Protein AF-A0A6B3F358-F1 (afdb_monomer_lite)

pLDDT: mean 82.57, std 10.29, range [44.34, 93.69]

Structure (mmCIF, N/CA/C/O backbone):
data_AF-A0A6B3F358-F1
#
_entry.id   AF-A0A6B3F358-F1
#
loop_
_atom_site.group_PDB
_atom_site.id
_atom_site.type_symbol
_atom_site.label_atom_id
_atom_site.label_alt_id
_atom_site.label_comp_id
_atom_site.label_asym_id
_atom_site.label_entity_id
_atom_site.label_seq_id
_atom_site.pdbx_PDB_ins_code
_atom_site.Cartn_x
_atom_site.Cartn_y
_atom_site.Cartn_z
_atom_site.occupancy
_atom_site.B_iso_or_equiv
_atom_site.auth_seq_id
_atom_site.auth_comp_id
_atom_site.auth_asym_id
_atom_site.auth_atom_id
_atom_site.pdbx_PDB_model_num
ATOM 1 N N . THR A 1 1 ? 21.705 -10.643 -20.236 1.00 61.59 1 THR A N 1
ATOM 2 C CA . THR A 1 1 ? 21.217 -11.372 -19.039 1.00 61.59 1 THR A CA 1
ATOM 3 C C . THR A 1 1 ? 21.651 -10.730 -17.730 1.00 61.59 1 THR A C 1
ATOM 5 O O . THR A 1 1 ? 20.780 -10.424 -16.931 1.00 61.59 1 THR A O 1
ATOM 8 N N . LEU A 1 2 ? 22.946 -10.447 -17.513 1.00 72.50 2 LEU A N 1
ATOM 9 C CA . LEU A 1 2 ? 23.421 -9.775 -16.288 1.00 72.50 2 LEU A CA 1
ATOM 10 C C . LEU A 1 2 ? 22.774 -8.389 -16.077 1.00 72.50 2 LEU A C 1
ATOM 12 O O . LEU A 1 2 ? 22.296 -8.106 -14.987 1.00 72.50 2 LEU A O 1
ATOM 16 N N . GLY A 1 3 ? 22.653 -7.575 -17.135 1.00 70.25 3 GLY A N 1
ATOM 17 C CA . GLY A 1 3 ? 21.967 -6.274 -17.068 1.00 70.25 3 GLY A CA 1
ATOM 18 C C . GLY A 1 3 ? 20.484 -6.366 -16.682 1.00 70.25 3 GLY A C 1
ATOM 19 O O . GLY A 1 3 ? 20.002 -5.542 -15.918 1.00 70.25 3 GLY A O 1
ATOM 20 N N . ILE A 1 4 ? 19.781 -7.421 -17.114 1.00 74.88 4 ILE A N 1
ATOM 21 C CA . ILE A 1 4 ? 18.373 -7.666 -16.746 1.00 74.88 4 ILE A CA 1
ATOM 22 C C . ILE A 1 4 ? 18.262 -7.999 -15.254 1.00 74.88 4 ILE A C 1
ATOM 24 O O . ILE A 1 4 ? 17.361 -7.510 -14.583 1.00 74.88 4 ILE A O 1
ATOM 28 N N . LEU A 1 5 ? 19.189 -8.801 -14.721 1.00 77.44 5 LEU A N 1
ATOM 29 C CA . LEU A 1 5 ? 19.219 -9.133 -13.295 1.00 77.44 5 LEU A CA 1
ATOM 30 C C . LEU A 1 5 ? 19.553 -7.910 -12.433 1.00 77.44 5 LEU A C 1
ATOM 32 O O . LEU A 1 5 ? 18.883 -7.680 -11.431 1.00 77.44 5 LEU A O 1
ATOM 36 N N . VAL A 1 6 ? 20.543 -7.109 -12.837 1.00 81.38 6 VAL A N 1
ATOM 37 C CA . VAL A 1 6 ? 20.935 -5.888 -12.113 1.00 81.38 6 VAL A CA 1
ATOM 38 C C . VAL A 1 6 ? 19.775 -4.893 -12.062 1.00 81.38 6 VAL A C 1
ATOM 40 O O . VAL A 1 6 ? 19.428 -4.422 -10.981 1.00 81.38 6 VAL A O 1
ATOM 43 N N . LEU A 1 7 ? 19.118 -4.630 -13.194 1.00 74.19 7 LEU A N 1
ATOM 44 C CA . LEU A 1 7 ? 17.951 -3.744 -13.240 1.00 74.19 7 LEU A CA 1
ATOM 45 C C . LEU A 1 7 ? 16.760 -4.327 -12.489 1.00 74.19 7 LEU A C 1
ATOM 47 O O . LEU A 1 7 ? 16.096 -3.604 -11.756 1.00 74.19 7 LEU A O 1
ATOM 51 N N . GLY A 1 8 ? 16.511 -5.630 -12.625 1.00 78.94 8 GLY A N 1
ATOM 52 C CA . GLY A 1 8 ? 15.428 -6.307 -11.920 1.00 78.94 8 GLY A CA 1
ATOM 53 C C . GLY A 1 8 ? 15.553 -6.163 -10.404 1.00 78.94 8 GLY A C 1
ATOM 54 O O . GLY A 1 8 ? 14.585 -5.797 -9.747 1.00 78.94 8 GLY A O 1
ATOM 55 N N . VAL A 1 9 ? 16.750 -6.373 -9.847 1.00 82.81 9 VAL A N 1
ATOM 56 C CA . VAL A 1 9 ? 17.005 -6.214 -8.403 1.00 82.81 9 VAL A CA 1
ATOM 57 C C . VAL A 1 9 ? 16.944 -4.744 -7.977 1.00 82.81 9 VAL A C 1
ATOM 59 O O . VAL A 1 9 ? 16.374 -4.428 -6.928 1.00 82.81 9 VAL A O 1
ATOM 62 N N . HIS A 1 10 ? 17.483 -3.839 -8.795 1.00 81.06 10 HIS A N 1
ATOM 63 C CA . HIS A 1 10 ? 17.441 -2.403 -8.527 1.00 81.06 10 HIS A CA 1
ATOM 64 C C . HIS A 1 10 ? 15.990 -1.910 -8.437 1.00 81.06 10 HIS A C 1
ATOM 66 O O . HIS A 1 10 ? 15.564 -1.425 -7.388 1.00 81.06 10 HIS A O 1
ATOM 72 N N . TYR A 1 11 ? 15.190 -2.147 -9.480 1.00 79.62 11 TYR A N 1
ATOM 73 C CA . TYR A 1 11 ? 13.778 -1.765 -9.518 1.00 79.62 11 TYR A CA 1
ATOM 74 C C . TYR A 1 11 ? 12.927 -2.515 -8.484 1.00 79.62 11 TYR A C 1
ATOM 76 O O . TYR A 1 11 ? 12.003 -1.920 -7.934 1.00 79.62 11 TYR A O 1
ATOM 84 N N . ALA A 1 12 ? 13.246 -3.770 -8.145 1.00 82.06 12 ALA A N 1
ATOM 85 C CA . ALA A 1 12 ? 12.553 -4.492 -7.074 1.00 82.06 12 ALA A CA 1
ATOM 86 C C . ALA A 1 12 ? 12.720 -3.806 -5.710 1.00 82.06 12 ALA A C 1
ATOM 88 O O . ALA A 1 12 ? 11.764 -3.740 -4.936 1.00 82.06 12 ALA A O 1
ATOM 89 N N . THR A 1 13 ? 13.901 -3.246 -5.434 1.00 85.38 13 THR A N 1
ATOM 90 C CA . THR A 1 13 ? 14.149 -2.488 -4.198 1.00 85.38 13 THR A CA 1
ATOM 91 C C . THR A 1 13 ? 13.310 -1.209 -4.166 1.00 85.38 13 THR A C 1
ATOM 93 O O . THR A 1 13 ? 12.599 -0.976 -3.189 1.00 85.38 13 THR A O 1
ATOM 96 N N . TYR A 1 14 ? 13.294 -0.439 -5.262 1.00 80.88 14 TYR A N 1
ATOM 97 C CA . TYR A 1 14 ? 12.459 0.767 -5.372 1.00 80.88 14 TYR A CA 1
ATOM 98 C C . TYR A 1 14 ? 10.967 0.468 -5.258 1.00 80.88 14 TYR A C 1
ATOM 100 O O . TYR A 1 14 ? 10.241 1.171 -4.556 1.00 80.88 14 TYR A O 1
ATOM 108 N N . MET A 1 15 ? 10.498 -0.598 -5.910 1.00 82.94 15 MET A N 1
ATOM 109 C CA . MET A 1 15 ? 9.114 -1.042 -5.775 1.00 82.94 15 MET A CA 1
ATOM 110 C C . MET A 1 15 ? 8.802 -1.429 -4.327 1.00 82.94 15 MET A C 1
ATOM 112 O O . MET A 1 15 ? 7.759 -1.032 -3.812 1.00 82.94 15 MET A O 1
ATOM 116 N N . GLY A 1 16 ? 9.702 -2.144 -3.647 1.00 85.81 16 GLY A N 1
ATOM 117 C CA . GLY A 1 16 ? 9.557 -2.498 -2.234 1.00 85.81 16 GLY A CA 1
ATOM 118 C C . GLY A 1 16 ? 9.413 -1.276 -1.324 1.00 85.81 16 GLY A C 1
ATOM 119 O O . GLY A 1 16 ? 8.515 -1.239 -0.477 1.00 85.81 16 GLY A O 1
ATOM 120 N N . GLU A 1 17 ? 10.233 -0.245 -1.531 1.00 85.81 17 GLU A N 1
ATOM 121 C CA . GLU A 1 17 ? 10.110 1.017 -0.795 1.00 85.81 17 GLU A CA 1
ATOM 122 C C . GLU A 1 17 ? 8.807 1.751 -1.109 1.00 85.81 17 GLU A C 1
ATOM 124 O O . GLU A 1 17 ? 8.171 2.261 -0.187 1.00 85.81 17 GLU A O 1
ATOM 129 N N . ALA A 1 18 ? 8.365 1.749 -2.369 1.00 85.69 18 ALA A N 1
ATOM 130 C CA . ALA A 1 18 ? 7.094 2.346 -2.767 1.00 85.69 18 ALA A CA 1
ATOM 131 C C . ALA A 1 18 ? 5.908 1.664 -2.070 1.00 85.69 18 ALA A C 1
ATOM 133 O O . ALA A 1 18 ? 5.042 2.352 -1.529 1.00 85.69 18 ALA A O 1
ATOM 134 N N . TYR A 1 19 ? 5.887 0.326 -2.022 1.00 86.31 19 TYR A N 1
ATOM 135 C CA . TYR A 1 19 ? 4.855 -0.426 -1.302 1.00 86.31 19 TYR A CA 1
ATOM 136 C C . TYR A 1 19 ? 4.862 -0.114 0.195 1.00 86.31 19 TYR A C 1
ATOM 138 O O . TYR A 1 19 ? 3.800 0.150 0.761 1.00 86.31 19 TYR A O 1
ATOM 146 N N . ARG A 1 20 ? 6.040 -0.094 0.833 1.00 88.12 20 ARG A N 1
ATOM 147 C CA . ARG A 1 20 ? 6.162 0.260 2.255 1.00 88.12 20 ARG A CA 1
ATOM 148 C C . ARG A 1 20 ? 5.662 1.681 2.512 1.00 88.12 20 ARG A C 1
ATOM 150 O O . ARG A 1 20 ? 4.801 1.879 3.362 1.00 88.12 20 ARG A O 1
ATOM 157 N N . ALA A 1 21 ? 6.142 2.647 1.731 1.00 86.81 21 ALA A N 1
ATOM 158 C CA . ALA A 1 21 ? 5.767 4.049 1.861 1.00 86.81 21 ALA A CA 1
ATOM 159 C C . ALA A 1 21 ? 4.263 4.266 1.650 1.00 86.81 21 ALA A C 1
ATOM 161 O O . ALA A 1 21 ? 3.655 5.063 2.358 1.00 86.81 21 ALA A O 1
ATOM 162 N N . GLY A 1 22 ? 3.636 3.545 0.720 1.00 87.31 22 GLY A N 1
ATOM 163 C CA . GLY A 1 22 ? 2.197 3.662 0.509 1.00 87.31 22 GLY A CA 1
ATOM 164 C C . GLY A 1 22 ? 1.344 3.024 1.608 1.00 87.31 22 GLY A C 1
ATOM 165 O O . GLY A 1 22 ? 0.251 3.526 1.866 1.00 87.31 22 GLY A O 1
ATOM 166 N N . ILE A 1 23 ? 1.838 1.983 2.291 1.00 88.19 23 ILE A N 1
ATOM 167 C CA . ILE A 1 23 ? 1.202 1.446 3.508 1.00 88.19 23 ILE A CA 1
ATOM 168 C C . ILE A 1 23 ? 1.364 2.434 4.671 1.00 88.19 23 ILE A C 1
ATOM 170 O O . ILE A 1 23 ? 0.381 2.736 5.348 1.00 88.19 23 ILE A O 1
ATOM 174 N N . ASP A 1 24 ? 2.562 2.989 4.867 1.00 87.88 24 ASP A N 1
ATOM 175 C CA . ASP A 1 24 ? 2.840 3.979 5.921 1.00 87.88 24 ASP A CA 1
ATOM 176 C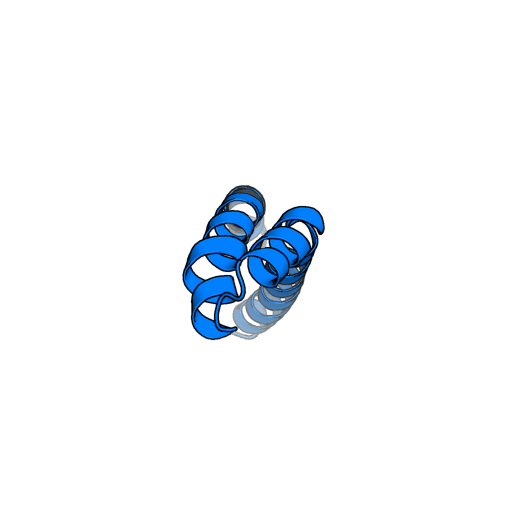 C . ASP A 1 24 ? 2.090 5.305 5.700 1.00 87.88 24 ASP A C 1
ATOM 178 O O . ASP A 1 24 ? 1.777 6.018 6.654 1.00 87.88 24 ASP A O 1
ATOM 182 N N . ALA A 1 25 ? 1.755 5.624 4.447 1.00 88.44 25 ALA A N 1
ATOM 183 C CA . ALA A 1 25 ? 0.940 6.779 4.085 1.00 88.44 25 ALA A CA 1
ATOM 184 C C . ALA A 1 25 ? -0.546 6.622 4.460 1.00 88.44 25 ALA A C 1
ATOM 186 O O . ALA A 1 25 ? -1.296 7.599 4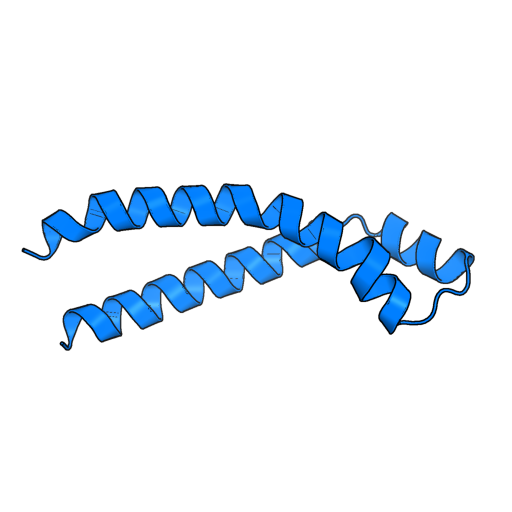.383 1.00 88.44 25 ALA A O 1
ATOM 187 N N . VAL A 1 26 ? -1.003 5.425 4.852 1.00 88.81 26 VAL A N 1
ATOM 188 C CA . VAL A 1 26 ? -2.374 5.237 5.344 1.00 88.81 26 VAL A CA 1
ATOM 189 C C . VAL A 1 26 ? -2.529 5.975 6.682 1.00 88.81 26 VAL A C 1
ATOM 191 O O . VAL A 1 26 ? -1.780 5.702 7.623 1.00 88.81 26 VAL A O 1
ATOM 194 N N . PRO A 1 27 ? -3.510 6.888 6.823 1.00 90.56 27 PRO A N 1
ATOM 195 C CA . PRO A 1 27 ? -3.677 7.663 8.046 1.00 90.56 27 PRO A CA 1
ATOM 196 C C . PRO A 1 27 ? -3.861 6.770 9.276 1.00 90.56 27 PRO A C 1
ATOM 198 O O . PRO A 1 27 ? -4.705 5.872 9.281 1.00 90.56 27 PRO A O 1
ATOM 201 N N . LYS A 1 28 ? -3.145 7.073 10.366 1.00 87.75 28 LYS A N 1
ATOM 202 C CA . LYS A 1 28 ? -3.261 6.342 11.645 1.00 87.75 28 LYS A CA 1
ATOM 203 C C . LYS A 1 28 ? -4.705 6.274 12.167 1.00 87.75 28 LYS A C 1
ATOM 205 O O . LYS A 1 28 ? -5.106 5.252 12.712 1.00 87.75 28 LYS A O 1
ATOM 210 N N . GLY A 1 29 ? -5.520 7.294 11.886 1.00 90.19 29 GLY A N 1
ATOM 211 C CA . GLY A 1 29 ? -6.943 7.315 12.238 1.00 90.19 29 GLY A CA 1
ATOM 212 C C . GLY A 1 29 ? -7.772 6.183 11.613 1.00 90.19 29 GLY A C 1
ATOM 213 O O . GLY A 1 29 ? -8.755 5.759 12.206 1.00 90.19 29 GLY A O 1
ATOM 214 N N . GLN A 1 30 ? -7.371 5.628 10.462 1.00 88.88 30 GLN A N 1
ATOM 215 C CA . GLN A 1 30 ? -8.047 4.467 9.859 1.00 88.88 30 GLN A CA 1
ATOM 216 C C . GLN A 1 30 ? -7.821 3.193 10.682 1.00 88.88 30 GLN A C 1
ATOM 218 O O . GLN A 1 30 ? -8.730 2.376 10.835 1.00 88.88 30 GLN A O 1
ATOM 223 N N . TRP A 1 31 ? -6.630 3.047 11.264 1.00 87.12 31 TRP A N 1
ATOM 224 C CA . TRP A 1 31 ? -6.299 1.945 12.165 1.00 87.12 31 TRP A CA 1
ATOM 225 C C . TRP A 1 31 ? -7.045 2.059 13.492 1.00 87.12 31 TRP A C 1
ATOM 227 O O . TRP A 1 31 ? -7.584 1.073 13.995 1.00 87.12 31 TRP A O 1
ATOM 237 N N . GLU A 1 32 ? -7.121 3.272 14.035 1.00 90.00 32 GLU A N 1
ATOM 238 C CA . GLU A 1 32 ? -7.873 3.568 15.255 1.00 90.00 32 GLU A CA 1
ATOM 239 C C . GLU A 1 32 ? -9.380 3.371 15.049 1.00 90.00 32 GLU A C 1
ATOM 241 O O . GLU A 1 32 ? -10.023 2.740 15.885 1.00 90.00 32 GLU A O 1
ATOM 246 N N . ALA A 1 33 ? -9.935 3.801 13.911 1.00 89.75 33 ALA A N 1
ATOM 247 C CA . ALA A 1 33 ? -11.337 3.584 13.555 1.00 89.75 33 ALA A CA 1
ATOM 248 C C . ALA A 1 33 ? -11.664 2.095 13.369 1.00 89.75 33 ALA A C 1
ATOM 250 O O . ALA A 1 33 ? -12.675 1.615 13.880 1.00 89.75 33 ALA A O 1
ATOM 251 N N . ALA A 1 34 ? -10.792 1.336 12.697 1.00 89.69 34 ALA A N 1
ATOM 252 C CA . ALA A 1 34 ? -10.961 -0.107 12.555 1.00 89.69 34 ALA A CA 1
ATOM 253 C C . ALA A 1 34 ? -10.932 -0.826 13.914 1.00 89.69 34 ALA A C 1
ATOM 255 O O . ALA A 1 34 ? -11.711 -1.755 14.141 1.00 89.69 34 ALA A O 1
ATOM 256 N N . ARG A 1 35 ? -10.080 -0.360 14.836 1.00 89.00 35 ARG A N 1
ATOM 257 C CA . ARG A 1 35 ? -10.016 -0.863 16.212 1.00 89.00 35 ARG A CA 1
ATOM 258 C C . ARG A 1 35 ? -11.248 -0.468 17.030 1.00 89.00 35 ARG A C 1
ATOM 260 O O . ARG A 1 35 ? -11.770 -1.312 17.751 1.00 89.00 35 ARG A O 1
ATOM 267 N N . ALA A 1 36 ? -11.746 0.760 16.888 1.00 92.00 36 ALA A N 1
ATOM 268 C CA . ALA A 1 36 ? -12.969 1.229 17.543 1.00 92.00 36 ALA A CA 1
ATOM 269 C C . ALA A 1 36 ? -14.209 0.446 17.078 1.00 92.00 36 ALA A C 1
ATOM 271 O O . ALA A 1 36 ? -15.082 0.125 17.880 1.00 92.00 36 ALA A O 1
ATOM 272 N N . LEU A 1 37 ? -14.247 0.064 15.799 1.00 91.69 37 LEU A N 1
ATOM 273 C CA . LEU A 1 37 ? -15.286 -0.788 15.215 1.00 91.69 37 LEU A CA 1
ATOM 274 C C . LEU A 1 37 ? -15.077 -2.290 15.485 1.00 91.69 37 LEU A C 1
ATOM 276 O O . LEU A 1 37 ? -15.842 -3.107 14.975 1.00 91.69 37 LEU A O 1
ATOM 280 N N . SER A 1 38 ? -14.056 -2.669 16.266 1.00 92.62 38 SER A N 1
ATOM 281 C CA . SER A 1 38 ? -13.706 -4.066 16.575 1.00 92.62 38 SER A CA 1
ATOM 282 C C . SER A 1 38 ? -13.583 -4.959 15.330 1.00 92.62 38 SER A C 1
ATOM 284 O O . SER A 1 38 ? -13.964 -6.131 15.343 1.00 92.62 38 SER A O 1
ATOM 286 N N . LEU A 1 39 ? -13.059 -4.410 14.227 1.00 92.00 39 LEU A N 1
ATOM 287 C CA . LEU A 1 39 ? -12.849 -5.169 12.996 1.00 92.00 39 LEU A CA 1
ATOM 288 C C . LEU A 1 39 ? -11.752 -6.222 13.190 1.00 92.00 39 LEU A C 1
ATOM 290 O O . LEU A 1 39 ? -10.716 -5.970 13.808 1.00 92.00 39 LEU A O 1
ATOM 294 N N . SER A 1 40 ? -11.958 -7.407 12.610 1.00 93.69 40 SER A N 1
ATOM 295 C CA . SER A 1 40 ? -10.932 -8.448 12.596 1.00 93.69 40 SER A CA 1
ATOM 296 C C . SER A 1 40 ? -9.717 -8.001 11.769 1.00 93.69 40 SER A C 1
ATOM 298 O O . SER A 1 40 ? -9.886 -7.291 10.773 1.00 93.69 40 SER A O 1
ATOM 300 N N . PRO A 1 41 ? -8.491 -8.446 12.106 1.00 88.56 41 PRO A N 1
ATOM 301 C CA . PRO A 1 41 ? -7.278 -8.033 11.398 1.00 88.56 41 PRO A CA 1
ATOM 302 C C . PRO A 1 41 ? -7.355 -8.247 9.881 1.00 88.56 41 PRO A C 1
ATOM 304 O O . PRO A 1 41 ? -6.968 -7.370 9.116 1.00 88.56 41 PRO A O 1
ATOM 307 N N . GLY A 1 42 ? -7.928 -9.371 9.436 1.00 92.44 42 GLY A N 1
ATOM 308 C CA . GLY A 1 42 ? -8.116 -9.649 8.011 1.00 92.44 42 GLY A CA 1
ATOM 309 C C . GLY A 1 42 ? -9.055 -8.654 7.322 1.00 92.44 42 GLY A C 1
ATOM 310 O O . GLY A 1 42 ? -8.785 -8.231 6.200 1.00 92.44 42 GLY A O 1
ATOM 311 N N . ARG A 1 43 ? -10.123 -8.216 8.005 1.00 90.44 43 ARG A N 1
ATOM 312 C CA . ARG A 1 43 ? -11.060 -7.220 7.470 1.00 90.44 43 ARG A CA 1
ATOM 313 C C . ARG A 1 43 ? -10.460 -5.816 7.486 1.00 90.44 43 ARG A C 1
ATOM 315 O O . ARG A 1 43 ? -10.642 -5.086 6.519 1.00 90.44 43 ARG A O 1
ATOM 322 N N . THR A 1 44 ? -9.705 -5.458 8.520 1.00 91.44 44 THR A N 1
ATOM 323 C CA . THR A 1 44 ? -8.961 -4.191 8.578 1.00 91.44 44 THR A CA 1
ATOM 324 C C . THR A 1 44 ? -7.967 -4.089 7.424 1.00 91.44 44 THR A C 1
ATOM 326 O O . THR A 1 44 ? -7.977 -3.107 6.683 1.00 91.44 44 THR A O 1
ATOM 329 N N . TRP A 1 45 ? -7.164 -5.131 7.203 1.00 91.88 45 TRP A N 1
ATOM 330 C CA . TRP A 1 45 ? -6.218 -5.147 6.092 1.00 91.88 45 TRP A CA 1
ATOM 331 C C . TRP A 1 45 ? -6.921 -5.134 4.735 1.00 91.88 45 TRP A C 1
ATOM 333 O O . TRP A 1 45 ? -6.631 -4.259 3.926 1.00 91.88 45 TRP A O 1
ATOM 343 N N . GLY A 1 46 ? -7.868 -6.042 4.490 1.00 91.50 46 GLY A N 1
ATOM 344 C CA . GLY A 1 46 ? -8.493 -6.197 3.173 1.00 91.50 46 GLY A CA 1
ATOM 345 C C . GLY A 1 46 ? -9.477 -5.089 2.784 1.00 91.50 46 GLY A C 1
ATOM 346 O O . GLY A 1 46 ? -9.547 -4.730 1.613 1.00 91.50 46 GLY A O 1
ATOM 347 N N . ALA A 1 47 ? -10.230 -4.536 3.739 1.00 89.06 47 ALA A N 1
ATOM 348 C CA . ALA A 1 47 ? -11.285 -3.560 3.449 1.00 89.06 47 ALA A CA 1
ATOM 349 C C . ALA A 1 47 ? -10.866 -2.103 3.688 1.00 89.06 47 ALA A C 1
ATOM 351 O O . ALA A 1 47 ? -11.483 -1.205 3.122 1.00 89.06 47 ALA A O 1
ATOM 352 N N . VAL A 1 48 ? -9.847 -1.856 4.520 1.00 88.62 48 VAL A N 1
ATOM 353 C CA . VAL A 1 48 ? -9.454 -0.495 4.920 1.00 88.62 48 VAL A CA 1
ATOM 354 C C . VAL A 1 48 ? -8.049 -0.166 4.431 1.00 88.62 48 VAL A C 1
ATOM 356 O O . VAL A 1 48 ? -7.883 0.772 3.653 1.00 88.62 48 VAL A O 1
ATOM 359 N N . VAL A 1 49 ? -7.043 -0.935 4.849 1.00 89.75 49 VAL A N 1
ATOM 360 C CA . VAL A 1 49 ? -5.628 -0.571 4.665 1.00 89.75 49 VAL A CA 1
ATOM 361 C C . VAL A 1 49 ? -5.148 -0.833 3.240 1.00 89.75 49 VAL A C 1
ATOM 363 O O . VAL A 1 49 ? -4.637 0.089 2.611 1.00 89.75 49 VAL A O 1
ATOM 366 N N . LEU A 1 50 ? -5.337 -2.044 2.697 1.00 89.56 50 LEU A N 1
ATOM 367 C CA . LEU A 1 50 ? -4.897 -2.385 1.337 1.00 89.56 50 LEU A CA 1
ATOM 368 C C . LEU A 1 50 ? -5.495 -1.457 0.271 1.00 89.56 50 LEU A C 1
ATOM 370 O O . LEU A 1 50 ? -4.724 -0.935 -0.528 1.00 89.56 50 LEU A O 1
ATOM 374 N N . PRO A 1 51 ? -6.819 -1.204 0.232 1.00 88.56 51 PRO A N 1
ATOM 375 C CA . PRO A 1 51 ? -7.408 -0.360 -0.806 1.00 88.56 51 PRO A CA 1
ATOM 376 C C . PRO A 1 51 ? -6.851 1.069 -0.790 1.00 88.56 51 PRO A C 1
ATOM 378 O O . PRO A 1 51 ? -6.628 1.663 -1.845 1.00 88.56 51 PRO A O 1
ATOM 381 N N . GLN A 1 52 ? -6.594 1.612 0.404 1.00 89.31 52 GLN A N 1
ATOM 382 C CA . GLN A 1 52 ? -6.025 2.950 0.576 1.00 89.31 52 GLN A CA 1
ATOM 383 C C . GLN A 1 52 ? -4.538 2.979 0.215 1.00 89.31 52 GLN A C 1
ATOM 385 O O . GLN A 1 52 ? -4.111 3.846 -0.546 1.00 89.31 52 GLN A O 1
ATOM 390 N N . ALA A 1 53 ? -3.771 1.995 0.689 1.00 89.56 53 ALA A N 1
ATOM 391 C CA . ALA A 1 53 ? -2.357 1.859 0.372 1.00 89.56 53 ALA A CA 1
ATOM 392 C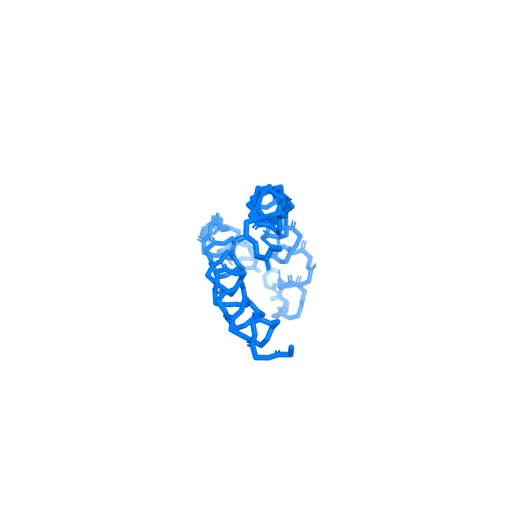 C . ALA A 1 53 ? -2.141 1.702 -1.138 1.00 89.56 53 ALA A C 1
ATOM 394 O O . ALA A 1 53 ? -1.358 2.439 -1.724 1.00 89.56 53 ALA A O 1
ATOM 395 N N . VAL A 1 54 ? -2.894 0.823 -1.805 1.00 88.44 54 VAL A N 1
ATOM 396 C CA . VAL A 1 54 ? -2.815 0.604 -3.260 1.00 88.44 54 VAL A CA 1
ATOM 397 C C . VAL A 1 54 ? -3.046 1.907 -4.027 1.00 88.44 54 VAL A C 1
ATOM 399 O O . VAL A 1 54 ? -2.287 2.217 -4.944 1.00 88.44 54 VAL A O 1
ATOM 402 N N . ARG A 1 55 ? -4.032 2.717 -3.622 1.00 86.75 55 ARG A N 1
ATOM 403 C CA . ARG A 1 55 ? -4.311 4.014 -4.258 1.00 86.75 55 ARG A CA 1
ATOM 404 C C . ARG A 1 55 ? -3.155 5.011 -4.116 1.00 86.75 55 ARG A C 1
ATOM 406 O O . ARG A 1 55 ? -2.946 5.806 -5.027 1.00 86.75 55 ARG 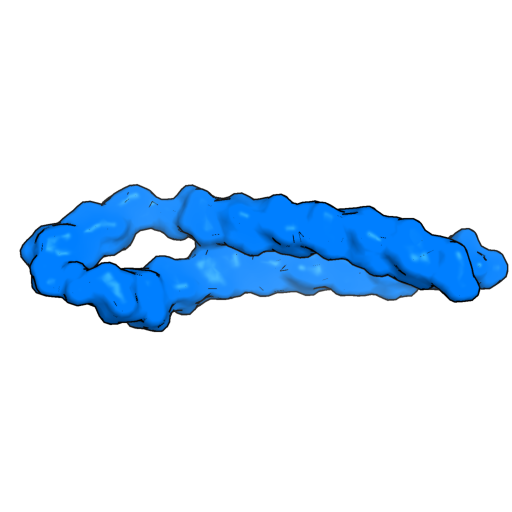A O 1
ATOM 413 N N . ASN A 1 56 ? -2.399 4.938 -3.020 1.00 86.62 56 ASN A N 1
ATOM 414 C CA . ASN A 1 56 ? -1.204 5.755 -2.787 1.00 86.62 56 ASN A CA 1
ATOM 415 C C . ASN A 1 56 ? 0.037 5.225 -3.524 1.00 86.62 56 ASN A C 1
ATOM 417 O O . ASN A 1 56 ? 0.847 6.016 -4.001 1.00 86.62 56 ASN A O 1
ATOM 421 N N . VAL A 1 57 ? 0.193 3.902 -3.632 1.00 87.38 57 VAL A N 1
ATOM 422 C CA . VAL A 1 57 ? 1.342 3.265 -4.298 1.00 87.38 57 VAL A CA 1
ATOM 423 C C . VAL A 1 57 ? 1.246 3.368 -5.825 1.00 87.38 57 VAL A C 1
ATOM 425 O O . VAL A 1 57 ? 2.264 3.559 -6.490 1.00 87.38 57 VAL A O 1
ATOM 428 N N . LEU A 1 58 ? 0.040 3.267 -6.401 1.00 85.06 58 LEU A N 1
ATOM 429 C CA . LEU A 1 58 ? -0.172 3.241 -7.857 1.00 85.06 58 LEU A CA 1
ATOM 430 C C . LEU A 1 58 ? 0.487 4.411 -8.617 1.00 85.06 58 LEU A C 1
ATOM 432 O O . LEU A 1 58 ? 1.170 4.148 -9.607 1.00 85.06 58 LEU A O 1
ATOM 436 N N . PRO A 1 59 ? 0.336 5.680 -8.186 1.00 83.56 59 PRO A N 1
ATOM 437 C CA . PRO A 1 59 ? 0.996 6.813 -8.833 1.00 83.56 59 PRO A CA 1
ATOM 438 C C . PRO A 1 59 ? 2.526 6.694 -8.835 1.00 83.56 59 PRO A C 1
ATOM 440 O O . PRO A 1 59 ? 3.167 6.973 -9.848 1.00 83.56 59 PRO A O 1
ATOM 443 N N . ALA A 1 60 ? 3.1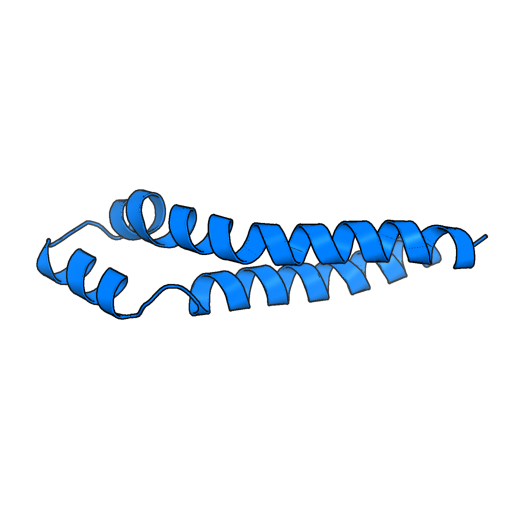16 6.234 -7.725 1.00 82.31 60 ALA A N 1
ATOM 444 C CA . ALA A 1 60 ? 4.559 6.038 -7.610 1.00 82.31 60 ALA A CA 1
ATOM 445 C C . ALA A 1 60 ? 5.052 4.919 -8.539 1.00 82.31 60 ALA A C 1
ATOM 447 O O . ALA A 1 60 ? 6.034 5.102 -9.256 1.00 82.31 60 ALA A O 1
ATOM 448 N N . LEU A 1 61 ? 4.334 3.792 -8.601 1.00 82.25 61 LEU A N 1
ATOM 449 C CA . LEU A 1 61 ? 4.648 2.708 -9.537 1.00 82.25 61 LEU A CA 1
ATOM 450 C C . LEU A 1 61 ? 4.524 3.145 -10.999 1.00 82.25 61 LEU A C 1
ATOM 452 O O . LEU A 1 61 ? 5.356 2.761 -11.816 1.00 82.25 61 LEU A O 1
ATOM 456 N N . GLY A 1 62 ? 3.528 3.972 -11.327 1.00 81.94 62 GLY A N 1
ATOM 457 C CA . GLY A 1 62 ? 3.386 4.563 -12.658 1.00 81.94 62 GLY A CA 1
ATOM 458 C C . GLY A 1 62 ? 4.593 5.422 -13.042 1.00 81.94 62 GLY A C 1
ATOM 459 O O . GLY A 1 62 ? 5.123 5.28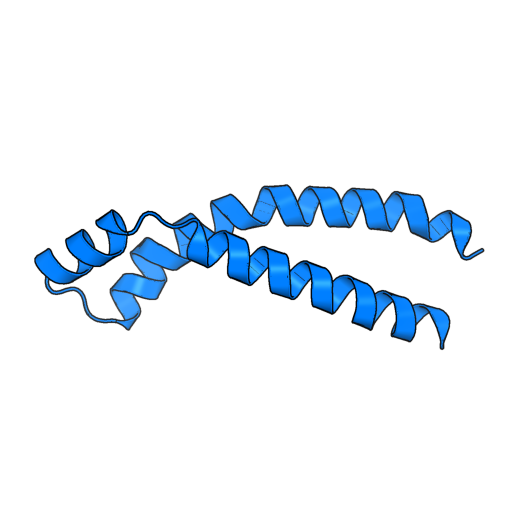2 -14.144 1.00 81.94 62 GLY A O 1
ATOM 460 N N . ASN A 1 63 ? 5.089 6.242 -12.111 1.00 83.00 63 ASN A N 1
ATOM 461 C CA . ASN A 1 63 ? 6.312 7.020 -12.319 1.00 83.00 63 ASN A CA 1
ATOM 462 C C . ASN A 1 63 ? 7.536 6.122 -12.541 1.00 83.00 63 ASN A C 1
ATOM 464 O O . ASN A 1 63 ? 8.295 6.364 -13.480 1.00 83.00 63 ASN A O 1
ATOM 468 N N . TYR A 1 64 ? 7.706 5.063 -11.740 1.00 79.38 64 TYR A N 1
ATOM 469 C CA . TYR A 1 64 ? 8.801 4.107 -11.931 1.00 79.38 64 TYR A CA 1
ATOM 470 C C . TYR A 1 64 ? 8.703 3.360 -13.262 1.00 79.38 64 TYR A C 1
ATOM 472 O O . TYR A 1 64 ? 9.722 3.166 -13.914 1.00 79.38 64 TYR A O 1
ATOM 480 N N . ALA A 1 65 ? 7.500 2.996 -13.712 1.00 78.38 65 ALA A N 1
ATOM 481 C CA . ALA A 1 65 ? 7.309 2.362 -15.013 1.00 78.38 65 ALA A CA 1
ATOM 482 C C . ALA A 1 65 ? 7.729 3.293 -16.163 1.00 78.38 65 ALA A C 1
ATOM 484 O O . ALA A 1 65 ? 8.460 2.873 -17.058 1.00 78.38 65 ALA A O 1
ATOM 485 N N . ILE A 1 66 ? 7.327 4.568 -16.122 1.00 79.88 66 ILE A N 1
ATOM 486 C CA . ILE A 1 66 ? 7.717 5.564 -17.133 1.00 79.88 66 ILE A CA 1
ATOM 487 C C . ILE A 1 66 ? 9.234 5.803 -17.113 1.00 79.88 66 ILE A C 1
ATOM 489 O O . ILE A 1 66 ? 9.850 5.892 -18.176 1.00 79.88 66 ILE A O 1
ATOM 493 N N . ALA A 1 67 ? 9.842 5.890 -15.927 1.00 79.12 67 ALA A N 1
ATOM 494 C CA . ALA A 1 67 ? 11.292 6.016 -15.779 1.00 79.12 67 ALA A CA 1
ATOM 495 C C . ALA A 1 67 ? 12.022 4.795 -16.362 1.00 79.12 67 ALA A C 1
ATOM 497 O O . ALA A 1 67 ? 12.930 4.957 -17.172 1.00 79.12 67 ALA A O 1
ATOM 498 N N . MET A 1 68 ? 11.544 3.584 -16.065 1.00 74.00 68 MET A N 1
ATOM 499 C CA . MET A 1 68 ? 12.108 2.343 -16.595 1.00 74.00 68 MET A CA 1
ATOM 500 C C . MET A 1 68 ? 12.036 2.295 -18.125 1.00 74.00 68 MET A C 1
ATOM 502 O O . MET A 1 68 ? 13.029 1.973 -18.778 1.00 74.00 68 MET A O 1
ATOM 506 N N . PHE A 1 69 ? 10.908 2.694 -18.724 1.00 74.06 69 PHE A N 1
ATOM 507 C CA . PHE A 1 69 ? 10.786 2.809 -20.183 1.00 74.06 69 PHE A CA 1
ATOM 508 C C . PHE A 1 69 ? 11.735 3.853 -20.787 1.00 74.06 69 PHE A C 1
ATOM 510 O O . PHE A 1 69 ? 12.202 3.659 -21.906 1.00 74.06 69 PHE A O 1
ATOM 517 N N . LYS A 1 70 ? 12.039 4.938 -20.065 1.00 71.06 70 LYS A N 1
ATOM 518 C CA . LYS A 1 70 ? 13.014 5.954 -20.494 1.00 71.06 70 LYS A CA 1
ATOM 519 C C . LYS A 1 70 ? 14.467 5.508 -20.351 1.00 71.06 70 LYS A C 1
ATOM 521 O O . LYS A 1 70 ? 15.297 5.977 -21.122 1.00 71.06 70 LYS A O 1
ATOM 526 N N . GLU A 1 71 ? 14.779 4.637 -19.395 1.00 66.00 71 GLU A N 1
ATOM 527 C CA . GLU A 1 71 ? 16.142 4.146 -19.145 1.00 66.00 71 GLU A CA 1
ATOM 528 C C . GLU A 1 71 ? 16.492 2.884 -19.945 1.00 66.00 71 GLU A C 1
ATOM 530 O O . GLU A 1 71 ? 17.659 2.652 -20.245 1.00 66.00 71 GLU A O 1
ATOM 535 N N . THR A 1 72 ? 15.494 2.104 -20.372 1.00 61.50 72 THR A N 1
ATOM 536 C CA . THR A 1 72 ? 15.688 0.906 -21.217 1.00 61.50 72 THR A CA 1
ATOM 537 C C . THR A 1 72 ? 16.495 1.174 -22.510 1.00 61.50 72 THR A C 1
ATOM 539 O O . THR A 1 72 ? 17.337 0.342 -22.845 1.00 61.50 72 THR A O 1
ATOM 542 N N . PRO A 1 73 ? 16.328 2.309 -23.226 1.00 59.38 73 PRO A N 1
ATOM 543 C CA . PRO A 1 73 ? 17.132 2.646 -24.403 1.00 59.38 73 PRO A CA 1
ATOM 544 C C . PRO A 1 73 ? 18.614 2.912 -24.107 1.00 59.38 73 PRO A C 1
ATOM 546 O O . PRO A 1 73 ? 19.426 2.785 -25.014 1.00 59.38 73 PRO A O 1
ATOM 549 N N . TYR A 1 74 ? 18.984 3.268 -22.870 1.00 52.25 74 TYR A N 1
ATOM 550 C CA . TYR A 1 74 ? 20.382 3.530 -22.485 1.00 52.25 74 TYR A CA 1
ATOM 551 C C . TYR A 1 74 ? 21.193 2.250 -22.222 1.00 52.25 74 TYR A C 1
ATOM 553 O O . TYR A 1 74 ? 22.397 2.321 -21.987 1.00 52.25 74 TYR A O 1
ATOM 561 N N . LEU A 1 75 ? 20.541 1.084 -22.243 1.00 47.78 75 LEU A N 1
ATOM 562 C CA . LEU A 1 75 ? 21.170 -0.233 -22.103 1.00 47.78 75 LEU A CA 1
ATOM 563 C C . LEU A 1 75 ? 21.402 -0.949 -23.442 1.00 47.78 75 LEU A C 1
ATOM 565 O O . LEU A 1 75 ? 21.872 -2.090 -23.424 1.00 47.78 75 LEU A O 1
ATOM 569 N N . ALA A 1 76 ? 21.047 -0.311 -24.562 1.00 44.34 76 ALA A N 1
ATOM 570 C CA . ALA A 1 76 ? 21.326 -0.782 -25.917 1.00 44.34 76 ALA A CA 1
ATOM 571 C C . ALA A 1 76 ? 22.662 -0.235 -26.438 1.00 44.34 76 ALA A C 1
ATOM 573 O O . ALA A 1 76 ? 22.960 0.951 -26.172 1.00 44.34 76 ALA A O 1
#

Foldseek 3Di:
DVVCVVVVVVVVVVLVVLLVVLLVPQDVVLVVVCVVVVHDPVCSVPVGRVVSSCVSSVVVVVVSVVVCVVCVVVVD

Sequence (76 aa):
TLGILVLGVHYATYMGEAYRAGIDAVPKGQWEAARALSLSPGRTWGAVVLPQAVRNVLPALGNYAIAMFKETPYLA

Radius of gyration: 16.76 Å; chains: 1; bounding box: 39×19×44 Å

Secondary structure (DSSP, 8-state):
-HHHHHHHHHHHHHHHHHHHHHHHTS-HHHHHHHHHTT--HHHIIIIIIHHHHHHHHHHHHHHHHHHHHHHGGGG-